Protein AF-A0A8S2X2B1-F1 (afdb_monomer)

Mean predicted aligned error: 2.89 Å

Sequence (64 aa):
MKIEPDQFNLSTLFNACAALNNNRAMKIGKKLLDEMPANYRNNNITSTSAIDMLMKFGDVESAE

Foldseek 3Di:
DDDDDDLVRLLVLLQVLLVVQDPVSVVVLVVSVVVPDPVCCPVPSNLVSSLSSCVSNVNVVVND

Solvent-accessible surface area (backbone atoms only — not comparable to full-atom values): 3645 Å² total; per-residue (Å²): 135,86,85,77,80,51,65,64,57,50,24,53,50,22,45,49,23,34,71,64,63,40,76,67,31,49,57,52,41,52,52,52,58,74,68,48,60,73,83,49,66,77,33,66,66,34,41,48,25,47,35,53,22,30,50,63,71,66,37,54,80,86,52,111

Organism: NCBI:txid392030

InterPro domains:
  IPR011990 Tetratricopeptide-like helical domain superfamily [G3DSA:1.25.40.10] (1-64)

Secondary structure (DSSP, 8-state):
------HHHHHHHHHHHHHH-SHHHHHHHHHHHHTS-GGGTT-HHHHHHHHHHHHHTT--GGG-

Nearest PDB structures (foldseek):
  8arb-assembly1_A  TM=5.097E-01  e=7.047E+00  Yersinia enterocolitica

pLDDT: mean 93.65, std 8.32, range [46.78, 98.62]

Radius of gyration: 10.99 Å; Cα contacts (8 Å, |Δi|>4): 58; chains: 1; bounding box: 25×19×36 Å

Structure (mmCIF, N/CA/C/O backbone):
data_AF-A0A8S2X2B1-F1
#
_entry.id   AF-A0A8S2X2B1-F1
#
loop_
_atom_site.group_PDB
_atom_site.id
_atom_site.type_symbol
_atom_site.label_atom_id
_atom_site.label_alt_id
_atom_site.label_comp_id
_atom_site.label_asym_id
_atom_site.label_entity_id
_atom_site.label_seq_id
_atom_site.pdbx_PDB_ins_code
_atom_site.Cartn_x
_atom_site.Cartn_y
_atom_site.Cartn_z
_atom_site.occupancy
_atom_site.B_iso_or_equiv
_atom_site.auth_seq_id
_atom_site.auth_comp_id
_atom_site.auth_asym_id
_atom_site.auth_atom_id
_atom_site.pdbx_PDB_model_num
ATOM 1 N N . MET A 1 1 ? -3.255 0.822 -23.891 1.00 46.78 1 MET A N 1
ATOM 2 C CA . MET A 1 1 ? -1.965 1.188 -23.271 1.00 46.78 1 MET A CA 1
ATOM 3 C C . MET A 1 1 ? -2.175 1.168 -21.769 1.00 46.78 1 MET A C 1
ATOM 5 O O . MET A 1 1 ? -3.004 1.931 -21.293 1.00 46.78 1 MET A O 1
ATOM 9 N N . LYS A 1 2 ? -1.547 0.235 -21.051 1.00 65.38 2 LYS A N 1
ATOM 10 C CA . LYS A 1 2 ? -1.607 0.195 -19.586 1.00 65.38 2 LYS A CA 1
ATOM 11 C C . LYS A 1 2 ? -0.433 1.037 -19.086 1.00 65.38 2 LYS A C 1
ATOM 13 O O . LYS A 1 2 ? 0.690 0.804 -19.521 1.00 65.38 2 LYS A O 1
ATOM 18 N N . ILE A 1 3 ? -0.715 2.075 -18.307 1.00 75.31 3 ILE A N 1
ATOM 19 C CA . ILE A 1 3 ? 0.326 2.888 -17.675 1.00 75.31 3 ILE A CA 1
ATOM 20 C C . ILE A 1 3 ? 0.659 2.180 -16.368 1.00 75.31 3 ILE A C 1
ATOM 22 O O . ILE A 1 3 ? -0.210 2.059 -15.508 1.00 75.31 3 ILE A O 1
ATOM 26 N N . GLU A 1 4 ? 1.882 1.674 -16.258 1.00 80.94 4 GLU A N 1
ATOM 27 C CA . GLU A 1 4 ? 2.359 1.042 -15.032 1.00 80.94 4 GLU A CA 1
ATOM 28 C C . GLU A 1 4 ? 2.872 2.132 -14.077 1.00 80.94 4 GLU A C 1
ATOM 30 O O . GLU A 1 4 ? 3.669 2.978 -14.499 1.00 80.94 4 GLU A O 1
ATOM 35 N N . PRO A 1 5 ? 2.400 2.169 -12.819 1.00 85.44 5 PRO A N 1
ATOM 36 C CA . PRO A 1 5 ? 2.876 3.137 -11.846 1.00 85.44 5 PRO A CA 1
ATOM 37 C C . PRO A 1 5 ? 4.332 2.840 -11.482 1.00 85.44 5 PRO A C 1
ATOM 39 O O . PRO A 1 5 ? 4.703 1.698 -11.218 1.00 85.44 5 PRO A O 1
ATOM 42 N N . ASP A 1 6 ? 5.156 3.883 -11.441 1.00 91.25 6 ASP A N 1
ATOM 43 C CA . ASP A 1 6 ? 6.507 3.771 -10.901 1.00 91.25 6 ASP A CA 1
ATOM 44 C C . ASP A 1 6 ? 6.523 3.808 -9.359 1.00 91.25 6 ASP A C 1
ATOM 46 O O . ASP A 1 6 ? 5.512 4.024 -8.683 1.00 91.25 6 ASP A O 1
ATOM 50 N N . GLN A 1 7 ? 7.720 3.640 -8.799 1.00 93.00 7 GLN A N 1
ATOM 51 C CA . GLN A 1 7 ? 7.967 3.693 -7.358 1.00 93.00 7 GLN A CA 1
ATOM 52 C C . GLN A 1 7 ? 7.520 5.011 -6.707 1.00 93.00 7 GLN A C 1
ATOM 54 O O . GLN A 1 7 ? 7.086 5.003 -5.557 1.00 93.00 7 GLN A O 1
ATOM 59 N N . PHE A 1 8 ? 7.618 6.138 -7.423 1.00 93.94 8 PHE A N 1
ATOM 60 C CA . PHE A 1 8 ? 7.257 7.448 -6.890 1.00 93.94 8 PHE A CA 1
ATOM 61 C C . PHE A 1 8 ? 5.741 7.552 -6.753 1.00 93.94 8 PHE A C 1
ATOM 63 O O . PHE A 1 8 ? 5.242 7.896 -5.685 1.00 93.94 8 PHE A O 1
ATOM 70 N N . ASN A 1 9 ? 5.006 7.153 -7.793 1.00 94.38 9 ASN A N 1
ATOM 71 C CA . ASN A 1 9 ? 3.547 7.099 -7.765 1.00 94.38 9 ASN A CA 1
ATOM 72 C C . ASN A 1 9 ? 3.041 6.198 -6.630 1.00 94.38 9 ASN A C 1
ATOM 74 O O . ASN A 1 9 ? 2.169 6.612 -5.865 1.00 94.38 9 ASN A O 1
ATOM 78 N N . LEU A 1 10 ? 3.611 4.995 -6.486 1.00 95.94 10 LEU A N 1
ATOM 79 C CA . LEU A 1 10 ? 3.238 4.049 -5.429 1.00 95.94 10 LEU A CA 1
ATOM 80 C C . LEU A 1 10 ? 3.479 4.635 -4.033 1.00 95.94 10 LEU A C 1
ATOM 82 O O . LEU A 1 10 ? 2.557 4.679 -3.219 1.00 95.94 10 LEU A O 1
ATOM 86 N N . SER A 1 11 ? 4.680 5.156 -3.770 1.00 97.06 11 SER A N 1
ATOM 87 C CA . SER A 1 11 ? 5.013 5.751 -2.472 1.00 97.06 11 SER A CA 1
A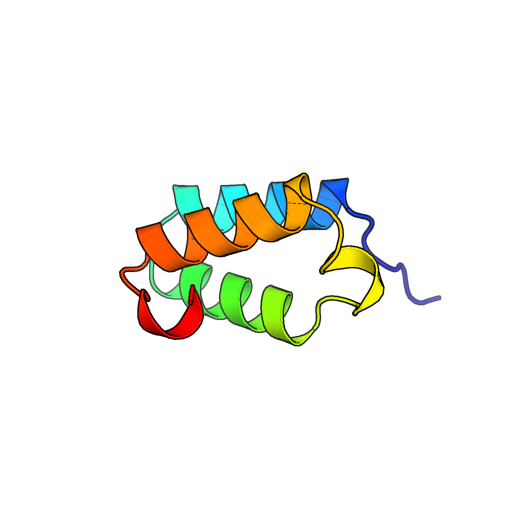TOM 88 C C . SER A 1 11 ? 4.151 6.960 -2.130 1.00 97.06 11 SER A C 1
ATOM 90 O O . SER A 1 11 ? 3.687 7.092 -0.997 1.00 97.06 11 SER A O 1
ATOM 92 N N . THR A 1 12 ? 3.890 7.838 -3.099 1.00 97.88 12 THR A N 1
ATOM 93 C CA . THR A 1 12 ? 3.009 8.993 -2.898 1.00 97.88 12 THR A CA 1
ATOM 94 C C . THR A 1 12 ? 1.588 8.556 -2.560 1.00 97.88 12 THR A C 1
ATOM 96 O O . THR A 1 12 ? 0.980 9.123 -1.651 1.00 97.88 12 THR A O 1
ATOM 99 N N . LEU A 1 13 ? 1.058 7.538 -3.241 1.00 97.44 13 LEU A N 1
ATOM 100 C CA . LEU A 1 13 ? -0.285 7.023 -2.974 1.00 97.44 13 LEU A CA 1
ATOM 101 C C . LEU A 1 13 ? -0.387 6.345 -1.605 1.00 97.44 13 LEU A C 1
ATOM 103 O O . LEU A 1 13 ? -1.362 6.597 -0.893 1.00 97.44 13 LEU A O 1
ATOM 107 N N . PHE A 1 14 ? 0.607 5.548 -1.200 1.00 98.25 14 PHE A N 1
ATOM 108 C CA . PHE A 1 14 ? 0.643 4.965 0.144 1.00 98.25 14 PHE A CA 1
ATOM 109 C C . PHE A 1 14 ? 0.684 6.050 1.223 1.00 98.25 14 PHE A C 1
ATOM 111 O O . PHE A 1 14 ? -0.153 6.043 2.126 1.00 98.25 14 PHE A O 1
ATOM 118 N N . ASN A 1 15 ? 1.554 7.053 1.074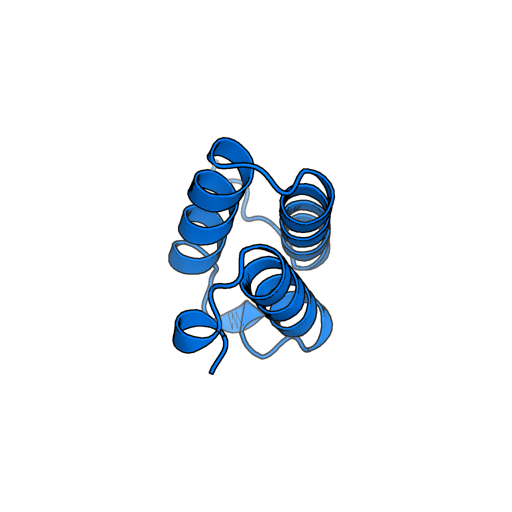 1.00 98.44 15 ASN A N 1
ATOM 119 C CA . ASN A 1 15 ? 1.635 8.183 2.004 1.00 98.44 15 ASN A CA 1
ATOM 120 C C . ASN A 1 15 ? 0.324 8.983 2.070 1.00 98.44 15 ASN A C 1
ATOM 122 O O . ASN A 1 15 ? -0.099 9.392 3.151 1.00 98.44 15 ASN A O 1
ATOM 126 N N . ALA A 1 16 ? -0.351 9.192 0.936 1.00 98.50 16 ALA A N 1
ATOM 127 C CA . ALA A 1 16 ? -1.648 9.863 0.903 1.00 98.50 16 ALA A CA 1
ATOM 128 C C . ALA A 1 16 ? -2.728 9.047 1.630 1.00 98.50 16 ALA A C 1
ATOM 130 O O . ALA A 1 16 ? -3.509 9.606 2.401 1.00 98.50 16 ALA A O 1
ATOM 131 N N . CYS A 1 17 ? -2.757 7.72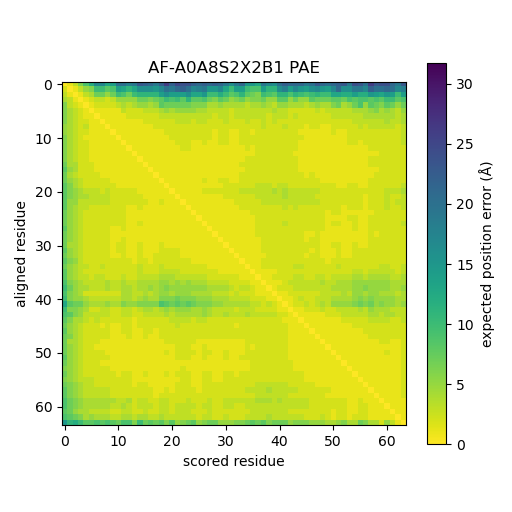6 1.429 1.00 98.62 17 CYS A N 1
ATOM 132 C CA . CYS A 1 17 ? -3.688 6.844 2.131 1.00 98.62 17 CYS A CA 1
ATOM 133 C C . CYS A 1 17 ? -3.440 6.869 3.644 1.00 98.62 17 CYS A C 1
ATOM 135 O O . CYS A 1 17 ? -4.384 7.019 4.423 1.00 98.62 17 CYS A O 1
ATOM 137 N N . ALA A 1 18 ? -2.170 6.805 4.039 1.00 98.38 18 ALA A N 1
ATOM 138 C CA . ALA A 1 18 ? -1.725 6.900 5.420 1.00 98.38 18 ALA A CA 1
ATOM 139 C C . AL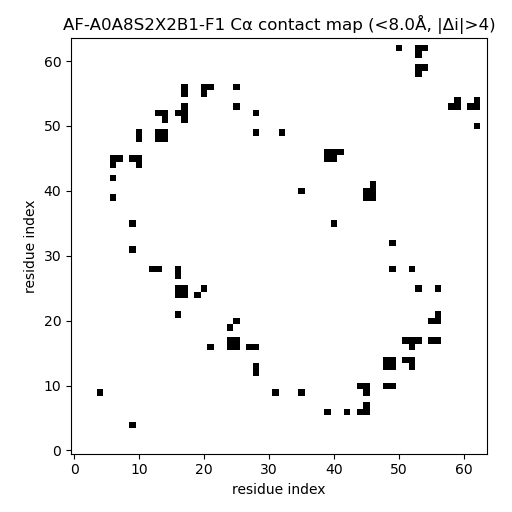A A 1 18 ? -2.145 8.230 6.073 1.00 98.38 18 ALA A C 1
ATOM 141 O O . ALA A 1 18 ? -2.647 8.242 7.193 1.00 98.38 18 ALA A O 1
ATOM 142 N N . ALA A 1 19 ? -1.981 9.354 5.366 1.00 98.50 19 ALA A N 1
ATOM 143 C CA . ALA A 1 19 ? -2.339 10.684 5.860 1.00 98.50 19 ALA A CA 1
ATOM 144 C C . ALA A 1 19 ? -3.856 10.892 5.992 1.00 98.50 19 ALA A C 1
ATOM 146 O O . ALA A 1 19 ? -4.312 11.543 6.929 1.00 98.50 19 ALA A O 1
ATOM 147 N N . LEU A 1 20 ? -4.647 10.337 5.068 1.00 98.38 20 LEU A N 1
ATOM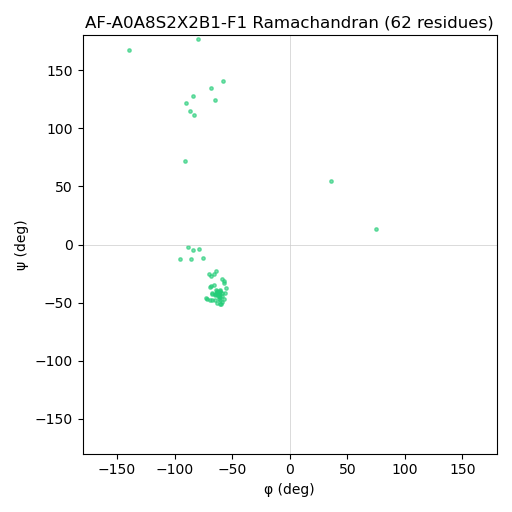 148 C CA . LEU A 1 20 ? -6.111 10.420 5.109 1.00 98.38 20 LEU A CA 1
ATOM 149 C C . LEU A 1 20 ? -6.731 9.592 6.242 1.00 98.38 20 LEU A C 1
ATOM 151 O O . LEU A 1 20 ? -7.857 9.887 6.644 1.00 98.38 20 LEU A O 1
ATOM 155 N N . ASN A 1 21 ? -6.029 8.544 6.685 1.00 97.00 21 ASN A N 1
ATOM 156 C CA . ASN A 1 21 ? -6.352 7.663 7.807 1.00 97.00 21 ASN A CA 1
ATOM 157 C C . ASN A 1 21 ? -7.852 7.374 8.015 1.00 97.00 21 ASN A C 1
ATOM 159 O O . ASN A 1 21 ? -8.424 7.624 9.074 1.00 97.00 21 ASN A O 1
ATOM 163 N N . ASN A 1 22 ? -8.523 6.892 6.968 1.00 98.00 22 ASN A N 1
ATOM 164 C CA . ASN A 1 22 ? -9.940 6.545 7.025 1.00 98.00 22 ASN A CA 1
ATOM 165 C C . ASN A 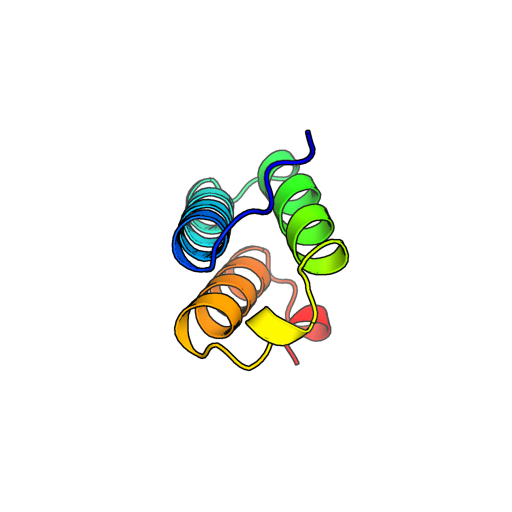1 22 ? -10.233 5.251 6.260 1.00 98.00 22 ASN A C 1
ATOM 167 O O . ASN A 1 22 ? -9.432 4.783 5.451 1.00 98.00 22 ASN A O 1
ATOM 171 N N . ASN A 1 23 ? -11.431 4.701 6.463 1.00 97.56 23 ASN A N 1
ATOM 172 C CA . ASN A 1 23 ? -11.839 3.414 5.891 1.00 97.56 23 ASN A CA 1
ATOM 173 C C . ASN A 1 23 ? -11.746 3.347 4.358 1.00 97.56 23 ASN A C 1
ATOM 175 O O . ASN A 1 23 ? -11.510 2.276 3.798 1.00 97.56 23 ASN A O 1
ATOM 179 N N . ARG A 1 24 ? -11.952 4.467 3.651 1.00 97.94 24 ARG A N 1
ATOM 180 C CA . ARG A 1 24 ? -11.828 4.496 2.187 1.00 97.94 24 ARG A CA 1
ATOM 181 C C . ARG A 1 24 ? -10.362 4.417 1.772 1.00 97.94 24 ARG A C 1
ATOM 183 O O . ARG A 1 24 ? -10.037 3.633 0.884 1.00 97.94 24 ARG A O 1
ATOM 190 N N . ALA A 1 25 ? -9.505 5.199 2.421 1.00 98.25 25 ALA A N 1
ATOM 191 C CA . ALA A 1 25 ? -8.065 5.177 2.198 1.00 98.25 25 ALA A CA 1
ATOM 192 C C . ALA A 1 25 ? -7.466 3.797 2.505 1.00 98.25 25 ALA A C 1
ATOM 194 O O . ALA A 1 25 ? -6.686 3.295 1.706 1.00 98.25 25 ALA A O 1
ATOM 195 N N . MET A 1 26 ? -7.914 3.137 3.577 1.00 98.12 26 MET A N 1
ATOM 196 C CA . MET A 1 26 ? -7.498 1.772 3.915 1.00 98.12 26 MET A CA 1
ATOM 197 C C . MET A 1 26 ? -7.812 0.773 2.801 1.00 98.12 26 MET A C 1
ATOM 199 O O . MET A 1 26 ? -6.935 0.031 2.366 1.00 98.12 26 MET A O 1
ATOM 203 N N . LYS A 1 27 ? -9.047 0.780 2.284 1.00 98.06 27 LYS A N 1
ATOM 204 C CA . LYS A 1 27 ? -9.452 -0.116 1.188 1.00 98.06 27 LYS A CA 1
ATOM 205 C C . LYS A 1 27 ? -8.636 0.118 -0.085 1.00 98.06 27 LYS A C 1
ATOM 207 O O . LYS A 1 27 ? -8.247 -0.842 -0.740 1.00 98.06 27 LYS A O 1
ATOM 212 N N . ILE A 1 28 ? -8.392 1.382 -0.436 1.00 97.94 28 ILE A N 1
ATOM 213 C CA . ILE A 1 28 ? -7.602 1.741 -1.622 1.00 97.94 28 ILE A CA 1
ATOM 214 C C . ILE A 1 28 ? -6.139 1.336 -1.433 1.00 97.94 28 ILE A C 1
ATOM 216 O O . ILE A 1 28 ? -5.574 0.704 -2.318 1.00 97.94 28 ILE A O 1
ATOM 220 N N . GLY A 1 29 ? -5.550 1.662 -0.284 1.00 97.69 29 GLY A N 1
ATOM 221 C CA . GLY A 1 29 ? -4.160 1.364 0.040 1.00 97.69 29 GLY A CA 1
ATOM 222 C C . GLY A 1 29 ? -3.857 -0.131 0.035 1.00 97.69 29 GLY A C 1
ATOM 223 O O . GLY A 1 29 ? -2.885 -0.550 -0.584 1.00 97.69 29 GLY A O 1
ATOM 224 N N . LYS A 1 30 ? -4.729 -0.949 0.638 1.00 97.69 30 LYS A N 1
ATOM 225 C CA . LYS A 1 30 ? -4.604 -2.415 0.592 1.00 97.69 30 LYS A CA 1
ATOM 226 C C . LYS A 1 30 ? -4.693 -2.960 -0.828 1.00 97.69 30 LYS A C 1
ATOM 228 O O . LYS A 1 30 ? -3.827 -3.714 -1.243 1.00 97.69 30 LYS A O 1
ATOM 233 N N . LYS A 1 31 ? -5.676 -2.500 -1.609 1.00 97.06 31 LYS A N 1
ATOM 234 C CA . LYS A 1 31 ? -5.793 -2.894 -3.017 1.00 97.06 31 LYS A CA 1
ATOM 235 C C . LYS A 1 31 ? -4.540 -2.521 -3.820 1.00 97.06 31 LYS A C 1
ATOM 237 O O . LYS A 1 31 ? -4.085 -3.307 -4.640 1.00 97.06 31 LYS A O 1
ATOM 242 N N . LEU A 1 32 ? -3.983 -1.332 -3.581 1.00 95.56 32 LEU A N 1
ATOM 243 C CA . LEU A 1 32 ? -2.753 -0.890 -4.233 1.00 95.56 32 LEU A CA 1
ATOM 244 C C . LEU A 1 32 ? -1.562 -1.781 -3.861 1.00 95.56 32 LEU A C 1
ATOM 246 O O . LEU A 1 32 ? -0.749 -2.086 -4.726 1.00 95.56 32 LEU A O 1
ATOM 250 N N . LEU A 1 33 ? -1.471 -2.202 -2.598 1.00 95.75 33 LEU A N 1
ATOM 251 C CA . LEU A 1 33 ? -0.442 -3.123 -2.124 1.00 95.75 33 LEU A CA 1
ATOM 252 C C . LEU A 1 33 ? -0.576 -4.513 -2.763 1.00 95.75 33 LEU A C 1
ATOM 254 O O . LEU A 1 33 ? 0.424 -5.071 -3.213 1.00 95.75 33 LEU A O 1
ATOM 258 N N . ASP A 1 34 ? -1.800 -5.035 -2.867 1.00 95.06 34 ASP A N 1
ATOM 259 C CA . ASP A 1 34 ? -2.089 -6.328 -3.501 1.00 95.06 34 ASP A CA 1
ATOM 260 C C . ASP A 1 34 ? -1.748 -6.324 -5.000 1.00 95.06 34 ASP A C 1
ATOM 262 O O . ASP A 1 34 ? -1.213 -7.298 -5.531 1.00 95.06 34 ASP A O 1
ATOM 266 N N . GLU A 1 35 ? -2.032 -5.214 -5.686 1.00 93.00 35 GLU A N 1
ATOM 267 C CA . GLU A 1 35 ? -1.757 -5.027 -7.116 1.00 93.00 35 GLU A CA 1
ATOM 268 C C . GLU A 1 35 ? -0.316 -4.558 -7.399 1.00 93.00 35 GLU A C 1
ATOM 270 O O . GLU A 1 35 ? 0.079 -4.464 -8.564 1.00 93.00 35 GLU A O 1
ATOM 275 N N . MET A 1 36 ? 0.485 -4.274 -6.364 1.00 92.25 36 MET A N 1
ATOM 276 C CA . MET A 1 36 ? 1.839 -3.745 -6.516 1.00 92.25 36 MET A CA 1
ATOM 277 C C . MET A 1 36 ? 2.764 -4.767 -7.203 1.00 92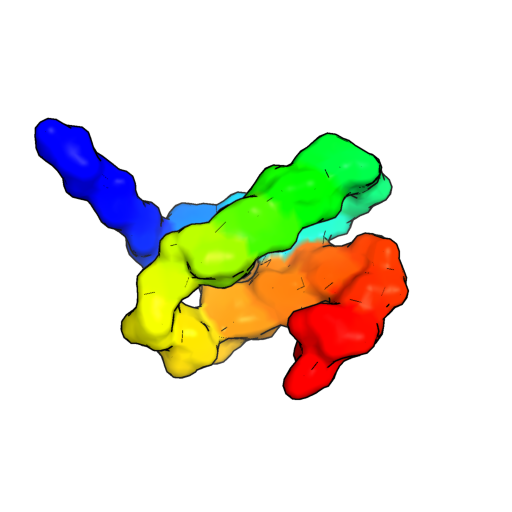.25 36 MET A C 1
ATOM 279 O O . MET A 1 36 ? 2.960 -5.873 -6.681 1.00 92.25 36 MET A O 1
ATOM 283 N N . PRO A 1 37 ? 3.417 -4.400 -8.325 1.00 90.50 37 PRO A N 1
ATOM 284 C CA . PRO A 1 37 ? 4.343 -5.292 -9.012 1.00 90.50 37 PRO A CA 1
ATOM 285 C C . PRO A 1 37 ? 5.495 -5.763 -8.113 1.00 90.50 37 PRO A C 1
ATOM 287 O O . PRO A 1 37 ? 6.069 -4.993 -7.337 1.00 90.50 37 PRO A O 1
ATOM 290 N N . ALA A 1 38 ? 5.870 -7.039 -8.241 1.00 89.00 38 ALA A N 1
ATOM 291 C CA . ALA A 1 38 ? 6.846 -7.683 -7.357 1.00 89.00 38 ALA A CA 1
ATOM 292 C C . ALA A 1 38 ? 8.224 -6.993 -7.348 1.00 89.00 38 ALA A C 1
ATOM 294 O O . ALA A 1 38 ? 8.903 -6.990 -6.324 1.00 89.00 38 ALA A O 1
ATOM 295 N N . ASN A 1 39 ? 8.625 -6.358 -8.453 1.00 89.31 39 ASN A N 1
ATOM 296 C CA . ASN A 1 39 ? 9.884 -5.616 -8.550 1.00 89.31 39 ASN A CA 1
ATOM 297 C C . ASN A 1 39 ? 9.946 -4.395 -7.614 1.00 89.31 39 ASN A C 1
ATOM 299 O O . ASN A 1 39 ? 11.047 -3.978 -7.260 1.00 89.31 39 ASN A O 1
ATOM 303 N N . TYR A 1 40 ? 8.808 -3.845 -7.176 1.00 90.31 40 TYR A N 1
ATOM 304 C CA . TYR A 1 40 ? 8.775 -2.726 -6.226 1.00 90.31 40 TYR A CA 1
ATOM 305 C C . TYR A 1 40 ? 8.838 -3.164 -4.760 1.00 90.31 40 TYR A C 1
ATOM 307 O O . TYR A 1 40 ? 9.131 -2.335 -3.905 1.00 90.31 40 TYR A O 1
ATOM 315 N N . ARG A 1 41 ? 8.661 -4.457 -4.451 1.00 85.81 41 ARG A N 1
ATOM 316 C CA . ARG A 1 41 ? 8.765 -4.977 -3.070 1.00 85.81 41 ARG A CA 1
ATOM 317 C C . ARG A 1 41 ? 10.182 -4.880 -2.494 1.00 85.81 41 ARG A C 1
ATOM 319 O O . ARG A 1 41 ? 10.347 -4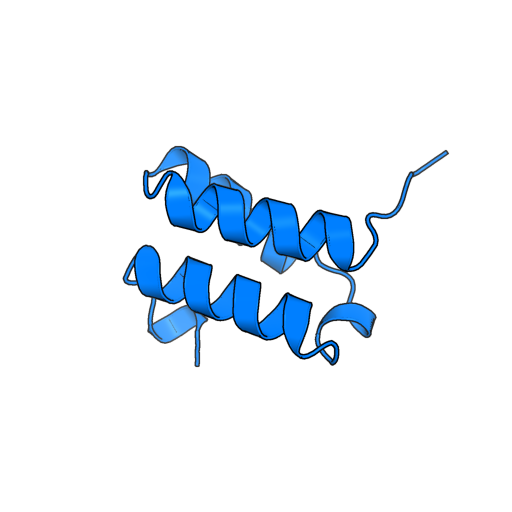.773 -1.285 1.00 85.81 41 ARG A O 1
ATOM 326 N N . ASN A 1 42 ? 11.196 -4.866 -3.359 1.00 87.62 42 ASN A N 1
ATOM 327 C CA . ASN A 1 42 ? 12.595 -4.665 -2.965 1.00 87.62 42 ASN A CA 1
ATOM 328 C C . ASN A 1 42 ? 12.994 -3.180 -2.919 1.00 87.62 42 ASN A C 1
ATOM 330 O O . ASN A 1 42 ? 14.137 -2.859 -2.597 1.00 87.62 42 ASN A O 1
ATOM 334 N N . ASN A 1 43 ? 12.089 -2.260 -3.274 1.00 93.44 43 ASN A N 1
ATOM 335 C CA . ASN A 1 43 ? 12.357 -0.837 -3.153 1.00 93.44 43 ASN A CA 1
ATOM 336 C C . ASN A 1 43 ? 12.069 -0.391 -1.716 1.00 93.44 43 ASN A C 1
ATOM 338 O O . ASN A 1 43 ? 10.916 -0.321 -1.299 1.00 93.44 43 ASN A O 1
ATOM 342 N N . ASN A 1 44 ? 13.121 -0.025 -0.982 1.00 93.88 44 ASN A N 1
ATOM 343 C CA . ASN A 1 44 ? 13.005 0.384 0.419 1.00 93.88 44 ASN A CA 1
ATOM 344 C C . ASN A 1 44 ? 12.021 1.542 0.633 1.00 93.88 44 ASN A C 1
ATOM 346 O O . ASN A 1 44 ? 11.308 1.547 1.631 1.00 93.88 44 ASN A O 1
ATOM 350 N N . ILE A 1 45 ? 11.961 2.511 -0.284 1.00 94.94 45 ILE A N 1
ATOM 351 C CA . ILE A 1 45 ? 11.078 3.678 -0.158 1.00 94.94 45 ILE A CA 1
ATOM 352 C C . ILE A 1 45 ? 9.621 3.238 -0.311 1.00 94.94 45 ILE A C 1
ATOM 354 O O . ILE A 1 45 ? 8.784 3.575 0.525 1.00 94.94 45 ILE A O 1
ATOM 358 N N . THR A 1 46 ? 9.320 2.446 -1.342 1.00 96.06 46 THR A N 1
ATOM 359 C CA . THR A 1 46 ? 7.966 1.939 -1.593 1.00 96.06 46 THR A CA 1
ATOM 360 C C . THR A 1 46 ? 7.497 1.008 -0.481 1.00 96.06 46 THR A C 1
ATOM 362 O O . THR A 1 46 ? 6.424 1.235 0.081 1.00 96.06 46 THR A O 1
ATOM 365 N N . SER A 1 47 ? 8.320 0.042 -0.077 1.00 94.94 47 SER A N 1
ATOM 366 C CA . SER A 1 47 ? 7.983 -0.891 1.003 1.00 94.94 47 SER A CA 1
ATOM 367 C C . SER A 1 47 ? 7.809 -0.185 2.347 1.00 94.94 47 SER A C 1
ATOM 369 O O . SER A 1 47 ? 6.822 -0.428 3.033 1.00 94.94 47 SER A O 1
ATOM 371 N N . THR A 1 48 ? 8.678 0.773 2.691 1.00 96.56 48 THR A N 1
ATOM 372 C CA . THR A 1 48 ? 8.525 1.559 3.931 1.00 96.56 48 THR A CA 1
ATOM 373 C C . THR A 1 48 ? 7.242 2.387 3.915 1.00 96.56 48 THR A C 1
ATOM 375 O O . THR A 1 48 ? 6.549 2.446 4.925 1.00 96.56 48 THR A O 1
ATOM 378 N N . SER A 1 49 ? 6.881 2.996 2.778 1.00 97.81 49 SER A N 1
ATOM 379 C CA . SER A 1 49 ? 5.624 3.753 2.677 1.00 97.81 49 SER A CA 1
ATOM 380 C C . SER A 1 49 ? 4.379 2.867 2.800 1.00 97.81 49 SER A C 1
ATOM 382 O O . SER A 1 49 ? 3.394 3.284 3.406 1.00 97.81 49 SER A O 1
ATOM 384 N N . ALA A 1 50 ? 4.423 1.633 2.284 1.00 97.56 50 ALA A N 1
ATOM 385 C CA . ALA A 1 50 ? 3.343 0.665 2.458 1.00 97.56 50 ALA A CA 1
ATOM 386 C C . ALA A 1 50 ? 3.216 0.203 3.921 1.00 97.56 50 ALA A C 1
ATOM 388 O O . ALA A 1 50 ? 2.105 0.153 4.447 1.00 97.56 50 ALA A O 1
ATOM 389 N N . ILE A 1 51 ? 4.341 -0.064 4.594 1.00 97.69 51 ILE A N 1
ATOM 390 C CA . ILE A 1 51 ? 4.376 -0.422 6.020 1.00 97.69 51 ILE A CA 1
ATOM 391 C C . ILE A 1 51 ? 3.845 0.730 6.882 1.00 97.69 51 ILE A C 1
ATOM 393 O O . ILE A 1 51 ? 2.946 0.513 7.688 1.00 97.69 51 ILE A O 1
ATOM 397 N N . ASP A 1 52 ? 4.330 1.965 6.691 1.00 98.25 52 ASP A N 1
ATOM 398 C CA . ASP A 1 52 ? 3.840 3.145 7.432 1.00 98.25 52 ASP A CA 1
ATOM 399 C C . ASP A 1 52 ? 2.324 3.319 7.274 1.00 98.25 52 ASP A C 1
ATOM 401 O O . ASP A 1 52 ? 1.611 3.573 8.247 1.00 98.25 52 ASP A O 1
ATOM 405 N N . MET A 1 53 ? 1.816 3.121 6.055 1.00 98.44 53 MET A N 1
ATOM 406 C CA . MET A 1 53 ? 0.387 3.147 5.778 1.00 98.44 53 MET A CA 1
ATOM 407 C C . MET A 1 53 ? -0.378 2.084 6.582 1.00 98.44 53 MET A C 1
ATOM 409 O O . MET A 1 53 ? -1.364 2.425 7.237 1.00 98.44 53 MET A O 1
ATOM 413 N N . LEU A 1 54 ? 0.050 0.818 6.546 1.00 98.25 54 LEU A N 1
ATOM 414 C CA . LEU A 1 54 ? -0.604 -0.273 7.282 1.00 98.25 54 LEU A CA 1
ATOM 415 C C . LEU A 1 54 ? -0.575 -0.034 8.797 1.00 98.25 54 LEU A C 1
ATOM 417 O O . LEU A 1 54 ? -1.612 -0.125 9.457 1.00 98.25 54 LEU A O 1
ATOM 421 N N . MET A 1 55 ? 0.572 0.390 9.328 1.00 98.06 55 MET A N 1
ATOM 422 C CA . MET A 1 55 ? 0.740 0.716 10.746 1.00 98.06 55 MET A CA 1
ATOM 423 C C . MET A 1 55 ? -0.189 1.850 11.195 1.00 98.06 55 MET A C 1
ATOM 425 O O . MET A 1 55 ? -0.780 1.773 12.271 1.00 98.06 55 MET A O 1
ATOM 429 N N . LYS A 1 56 ? -0.389 2.884 10.368 1.00 97.88 56 LYS A N 1
ATOM 430 C CA . LYS A 1 56 ? -1.325 3.988 10.661 1.00 97.88 56 LYS A CA 1
ATOM 431 C C . LYS A 1 56 ? -2.793 3.577 10.634 1.00 97.88 56 LYS A C 1
ATOM 433 O O . LYS A 1 56 ? -3.591 4.180 11.350 1.00 97.88 56 LYS A O 1
ATOM 438 N N . PHE A 1 57 ? -3.137 2.543 9.869 1.00 97.88 57 PHE A N 1
ATOM 439 C CA . PHE A 1 57 ? -4.452 1.904 9.935 1.00 97.88 57 PHE A CA 1
ATOM 440 C C . PHE A 1 57 ? -4.597 0.936 11.120 1.00 97.88 57 PHE A C 1
ATOM 442 O O . PHE A 1 57 ? -5.686 0.405 11.329 1.00 97.88 57 PHE A O 1
ATOM 449 N N . GLY A 1 58 ? -3.532 0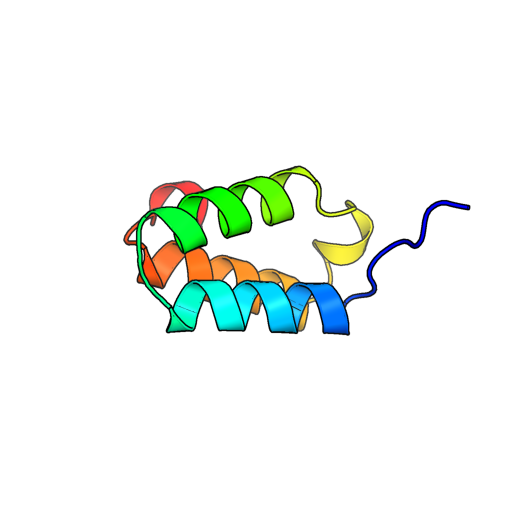.708 11.898 1.00 96.94 58 GLY A N 1
ATOM 450 C CA . GLY A 1 58 ? -3.505 -0.261 12.995 1.00 96.94 58 GLY A CA 1
ATOM 451 C C . GLY A 1 58 ? -3.417 -1.718 12.532 1.00 96.94 58 GLY A C 1
ATOM 452 O O . GLY A 1 58 ? -3.640 -2.624 13.331 1.00 96.94 58 GLY A O 1
ATOM 453 N N . ASP A 1 59 ? -3.105 -1.954 11.258 1.00 96.88 59 ASP A N 1
ATOM 454 C CA . ASP A 1 59 ? -3.002 -3.284 10.663 1.00 96.88 59 ASP A CA 1
ATOM 455 C C . ASP A 1 59 ? -1.570 -3.811 10.762 1.00 96.88 59 ASP A C 1
ATOM 457 O O . ASP A 1 59 ? -0.817 -3.835 9.790 1.00 96.88 59 ASP A O 1
ATOM 461 N N . VAL A 1 60 ? -1.188 -4.163 11.988 1.00 96.25 60 VAL A N 1
ATOM 462 C CA . VAL A 1 60 ? 0.164 -4.640 12.307 1.00 96.25 60 VAL A CA 1
ATOM 463 C C . VAL A 1 60 ? 0.429 -6.008 11.676 1.00 96.25 60 VAL A C 1
ATOM 465 O O . VAL A 1 60 ? 1.532 -6.249 11.209 1.00 96.25 60 VAL A O 1
ATOM 468 N N . GLU A 1 61 ? -0.587 -6.872 11.605 1.00 96.06 61 GLU A N 1
ATOM 469 C CA . GLU A 1 61 ? -0.466 -8.222 11.038 1.00 96.06 61 GLU A CA 1
ATOM 470 C C . GLU A 1 61 ? -0.092 -8.188 9.554 1.00 96.06 61 GLU A C 1
ATOM 472 O O . GLU A 1 61 ? 0.760 -8.949 9.119 1.00 96.06 61 GLU A O 1
ATOM 477 N N . SER A 1 62 ? -0.678 -7.275 8.773 1.00 93.75 62 SER A N 1
ATOM 478 C CA . SER A 1 62 ? -0.319 -7.146 7.354 1.00 93.75 62 SER A CA 1
ATOM 479 C C . SER A 1 62 ? 1.031 -6.450 7.130 1.00 93.75 62 SER A C 1
ATOM 481 O O . SER A 1 62 ? 1.500 -6.398 5.993 1.00 93.75 62 SER A O 1
ATOM 483 N N . ALA A 1 63 ? 1.607 -5.835 8.169 1.00 93.56 63 ALA A N 1
ATOM 484 C CA . ALA A 1 63 ? 2.848 -5.065 8.100 1.00 93.56 63 ALA A CA 1
ATOM 485 C C . ALA A 1 63 ? 4.105 -5.877 8.475 1.00 93.56 63 ALA A C 1
ATOM 487 O O . ALA A 1 63 ? 5.211 -5.383 8.240 1.00 93.56 63 ALA A O 1
ATOM 488 N N . GLU A 1 64 ? 3.934 -7.070 9.054 1.00 85.38 64 GLU A N 1
ATOM 489 C CA . GLU A 1 64 ? 4.989 -8.046 9.389 1.00 85.38 64 GLU A CA 1
ATOM 490 C C . GLU A 1 64 ? 5.261 -9.012 8.223 1.00 85.38 64 GLU A C 1
ATOM 492 O O . GLU A 1 64 ? 6.458 -9.261 7.943 1.00 85.38 64 GLU A O 1
#